Protein AF-A0A8C2K6Y1-F1 (afdb_monomer_lite)

Secondary structure (DSSP, 8-state):
-------------------SSS-TTHHHHHHIIIIIHHHHHHHHHHHHHT-S-PPPPP----TTSS--SS--SSTTSSS--

Foldseek 3Di:
DDDDDDPDPDPDPPPPPDDDDDDPPPVVVCCCVVPVVVVVVVVVVVCVVVVDDDDDDDDDPDPVPQDPPDFDPDDPSRDDD

Radius of gyration: 26.18 Å; chains: 1; bounding box: 53×30×61 Å

Organism: Cyprinus carpio (NCBI:txid7962)

Structure (mmCIF, N/CA/C/O backbone):
data_AF-A0A8C2K6Y1-F1
#
_entry.id   AF-A0A8C2K6Y1-F1
#
loop_
_atom_site.group_PDB
_atom_site.id
_atom_site.type_symbol
_atom_site.label_atom_id
_atom_site.label_alt_id
_atom_site.label_comp_id
_atom_site.label_asym_id
_atom_site.label_entity_id
_atom_site.label_seq_id
_atom_site.pdbx_PDB_ins_code
_atom_site.Cartn_x
_atom_site.Cartn_y
_atom_site.Cartn_z
_atom_site.occupancy
_atom_site.B_iso_or_equiv
_atom_site.auth_seq_id
_atom_site.auth_comp_id
_atom_site.auth_asym_id
_atom_site.auth_atom_id
_atom_site.pdbx_PDB_model_num
ATOM 1 N N . MET A 1 1 ? -44.900 6.840 -32.867 1.00 41.16 1 MET A N 1
ATOM 2 C CA . MET A 1 1 ? -43.956 6.092 -33.732 1.00 41.16 1 MET A CA 1
ATOM 3 C C . MET A 1 1 ? -42.546 6.610 -33.436 1.00 41.16 1 MET A C 1
ATOM 5 O O . MET A 1 1 ? -42.426 7.777 -33.101 1.00 41.16 1 MET A O 1
ATOM 9 N N . ALA A 1 2 ? -41.553 5.720 -33.400 1.00 45.31 2 ALA A N 1
ATOM 10 C CA . ALA A 1 2 ? -40.354 5.724 -32.543 1.00 45.31 2 ALA A CA 1
ATOM 11 C C . ALA A 1 2 ? -39.384 6.933 -32.600 1.00 45.31 2 ALA A C 1
ATOM 13 O O . ALA A 1 2 ? -39.149 7.518 -33.652 1.00 45.31 2 ALA A O 1
ATOM 14 N N . LEU A 1 3 ? -38.771 7.234 -31.44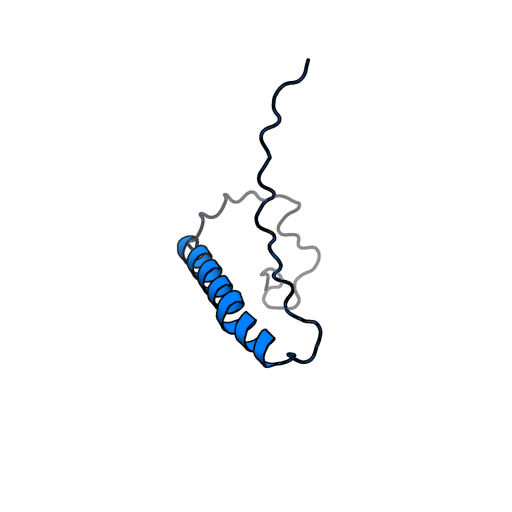4 1.00 54.56 3 LEU A N 1
ATOM 15 C CA . LEU A 1 3 ? -37.669 8.190 -31.247 1.00 54.56 3 LEU A CA 1
ATOM 16 C C . LEU A 1 3 ? -36.340 7.656 -31.830 1.00 54.56 3 LEU A C 1
ATOM 18 O O . LEU A 1 3 ? -36.107 6.446 -31.775 1.00 54.56 3 LEU A O 1
ATOM 22 N N . PRO A 1 4 ? -35.423 8.523 -32.305 1.00 54.75 4 PRO A N 1
ATOM 23 C CA . PRO A 1 4 ? -34.094 8.101 -32.736 1.00 54.75 4 PRO A CA 1
ATOM 24 C C . PRO A 1 4 ? -33.239 7.722 -31.519 1.00 54.75 4 PRO A C 1
ATOM 26 O O . PRO A 1 4 ? -32.884 8.564 -30.692 1.00 54.75 4 PRO A O 1
ATOM 29 N N . LEU A 1 5 ? -32.888 6.441 -31.404 1.00 59.22 5 LEU A N 1
ATOM 30 C CA . LEU A 1 5 ? -31.910 5.974 -30.425 1.00 59.22 5 LEU A CA 1
ATOM 31 C C . LEU A 1 5 ? -30.533 6.522 -30.818 1.00 59.22 5 LEU A C 1
ATOM 33 O O . LEU A 1 5 ? -29.957 6.121 -31.828 1.00 59.22 5 LEU A O 1
ATOM 37 N N . LYS A 1 6 ? -29.996 7.446 -30.012 1.00 56.28 6 LYS A N 1
ATOM 38 C CA . LYS A 1 6 ? -28.578 7.815 -30.067 1.00 56.28 6 LYS A CA 1
ATOM 39 C C . LYS A 1 6 ? -27.765 6.531 -29.916 1.00 56.28 6 LYS A C 1
ATOM 41 O O . LYS A 1 6 ? -27.884 5.846 -28.903 1.00 56.28 6 LYS A O 1
ATOM 46 N N . SER A 1 7 ? -26.953 6.215 -30.923 1.00 54.16 7 SER A N 1
ATOM 47 C CA . SER A 1 7 ? -25.944 5.163 -30.845 1.00 54.16 7 SER A CA 1
ATOM 48 C C . SER A 1 7 ? -25.028 5.466 -29.661 1.00 54.16 7 SER A C 1
ATOM 50 O O . SER A 1 7 ? -24.137 6.306 -29.762 1.00 54.16 7 SER A O 1
ATOM 52 N N . LEU A 1 8 ? -25.269 4.802 -28.530 1.00 62.59 8 LEU A N 1
ATOM 53 C CA . LEU A 1 8 ? -24.315 4.711 -27.434 1.00 62.59 8 LEU A CA 1
ATOM 54 C C . LEU A 1 8 ? -23.018 4.167 -28.032 1.00 62.59 8 LEU A C 1
ATOM 56 O O . LEU A 1 8 ? -22.966 3.020 -28.483 1.00 62.59 8 LEU A O 1
ATOM 60 N N . SER A 1 9 ? -21.993 5.018 -28.088 1.00 58.50 9 SER A N 1
ATOM 61 C CA . SER A 1 9 ? -20.632 4.603 -28.379 1.00 58.50 9 SER A CA 1
ATOM 62 C C . SER A 1 9 ? -20.288 3.493 -27.394 1.00 58.50 9 SER A C 1
ATOM 64 O O . SER A 1 9 ? -20.176 3.709 -26.187 1.00 58.50 9 SER A O 1
ATOM 66 N N . ARG A 1 10 ? -20.189 2.262 -27.901 1.00 59.28 10 ARG A N 1
ATOM 67 C CA . ARG A 1 10 ? -19.617 1.162 -27.130 1.00 59.28 10 ARG A CA 1
ATOM 68 C C . ARG A 1 10 ? -18.237 1.631 -26.700 1.00 59.28 10 ARG A C 1
ATOM 70 O O . ARG A 1 10 ? -17.431 2.022 -27.544 1.00 59.28 10 ARG A O 1
ATOM 77 N N . GLY A 1 11 ? -18.032 1.660 -25.385 1.00 54.06 11 GLY A N 1
ATOM 78 C CA . GLY A 1 11 ? -16.768 2.028 -24.773 1.00 54.06 11 GLY A CA 1
ATOM 79 C C . GLY A 1 11 ? -15.613 1.307 -25.456 1.00 54.06 11 GLY A C 1
ATOM 80 O O . GLY A 1 11 ? -15.753 0.162 -25.888 1.00 54.06 11 GLY A O 1
ATOM 81 N N . LEU A 1 12 ? -14.494 2.018 -25.581 1.00 54.31 12 LEU A N 1
ATOM 82 C CA . LEU A 1 12 ? -13.219 1.514 -26.073 1.00 54.31 12 LEU A CA 1
ATOM 83 C C . LEU A 1 12 ? -12.867 0.177 -25.399 1.00 54.31 12 LEU A C 1
ATOM 85 O O . LEU A 1 12 ? -12.257 0.131 -24.338 1.00 54.31 12 LEU A O 1
ATOM 89 N N . ALA A 1 13 ? -13.20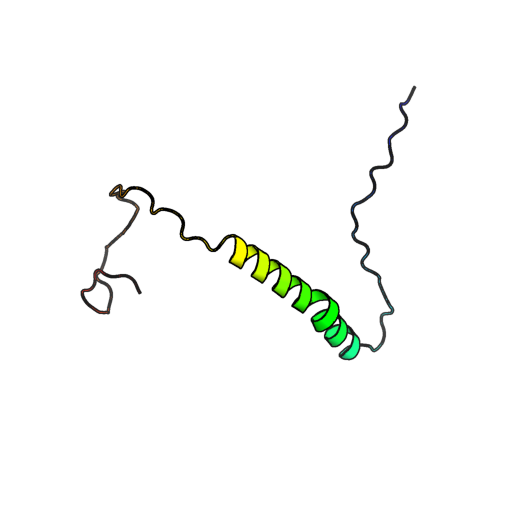8 -0.918 -26.060 1.00 57.62 13 ALA A N 1
ATOM 90 C CA . ALA A 1 13 ? -12.569 -2.208 -25.885 1.00 57.62 13 ALA A CA 1
ATOM 91 C C . ALA A 1 13 ? -12.107 -2.668 -27.271 1.00 57.62 13 ALA A C 1
ATOM 93 O O . ALA A 1 13 ? -12.600 -3.646 -27.826 1.00 57.62 13 ALA A O 1
ATOM 94 N N . SER A 1 14 ? -11.181 -1.909 -27.866 1.00 52.31 14 SER A N 1
ATOM 95 C CA . SER A 1 14 ? -10.449 -2.364 -29.047 1.00 52.31 14 SER A CA 1
ATOM 96 C C . SER A 1 14 ? -9.302 -3.253 -28.580 1.00 52.31 14 SER A C 1
ATOM 98 O O . SER A 1 14 ? -8.179 -2.799 -28.368 1.00 52.31 14 SER A O 1
ATOM 100 N N . ALA A 1 15 ? -9.591 -4.537 -28.373 1.00 57.50 15 ALA A N 1
ATOM 101 C CA . ALA A 1 15 ? -8.543 -5.541 -28.434 1.00 57.50 15 ALA A CA 1
ATOM 102 C C . ALA A 1 15 ? -8.169 -5.684 -29.913 1.00 57.50 15 ALA A C 1
ATOM 104 O O . ALA A 1 15 ? -8.835 -6.410 -30.651 1.00 57.50 15 ALA A O 1
ATOM 105 N N . ALA A 1 16 ? -7.141 -4.956 -30.359 1.00 50.31 16 ALA A N 1
ATOM 106 C CA . ALA A 1 16 ? -6.547 -5.166 -31.672 1.00 50.31 16 ALA A CA 1
ATOM 107 C C . ALA A 1 16 ? -6.009 -6.607 -31.727 1.00 50.31 16 ALA A C 1
ATOM 109 O O . ALA A 1 16 ? -4.931 -6.917 -31.221 1.00 50.31 16 ALA A O 1
ATOM 110 N N . LYS A 1 17 ? -6.820 -7.514 -32.276 1.00 52.75 17 LYS A N 1
ATOM 111 C CA . LYS A 1 17 ? -6.477 -8.912 -32.544 1.00 52.75 17 LYS A CA 1
ATOM 112 C C . LYS A 1 17 ? -5.511 -8.934 -33.737 1.00 52.75 17 LYS A C 1
ATOM 114 O O . LYS A 1 17 ? -5.944 -9.090 -34.871 1.00 52.75 17 LYS A O 1
ATOM 119 N N . GLY A 1 18 ? -4.221 -8.722 -33.478 1.00 49.19 18 GLY A N 1
ATOM 120 C CA . GLY A 1 18 ? -3.143 -9.053 -34.416 1.00 49.19 18 GLY A CA 1
ATOM 121 C C . GLY A 1 18 ? -2.860 -10.561 -34.410 1.00 49.19 18 GLY A C 1
ATOM 122 O O . GLY A 1 18 ? -3.003 -11.207 -33.373 1.00 49.19 18 GLY A O 1
ATOM 123 N N . GLU A 1 19 ? -2.519 -11.098 -35.579 1.00 46.97 19 GLU A N 1
ATOM 124 C CA . GLU A 1 19 ? -2.455 -12.512 -35.978 1.00 46.97 19 GLU A CA 1
ATOM 125 C C . GLU A 1 19 ? -1.988 -13.557 -34.944 1.00 46.97 19 GLU A C 1
ATOM 127 O O . GLU A 1 19 ? -0.984 -13.428 -34.243 1.00 46.97 19 GLU A O 1
ATOM 132 N N . HIS A 1 20 ? -2.722 -14.673 -34.930 1.00 52.09 20 HIS A N 1
ATOM 133 C CA . HIS A 1 20 ? -2.448 -15.901 -34.184 1.00 52.09 20 HIS A CA 1
ATOM 134 C C . HIS A 1 20 ? -1.372 -16.750 -34.886 1.00 52.09 20 HIS A C 1
ATOM 136 O O . HIS A 1 20 ? -1.667 -17.780 -35.488 1.00 52.09 20 HIS A O 1
ATOM 142 N N . GLY A 1 21 ? -0.105 -16.340 -34.803 1.00 49.38 21 GLY A N 1
ATOM 143 C CA . GLY A 1 21 ? 0.986 -17.169 -35.319 1.00 49.38 21 GLY A CA 1
ATOM 144 C C . GLY A 1 21 ? 2.378 -16.590 -35.098 1.00 49.38 21 GLY A C 1
ATOM 1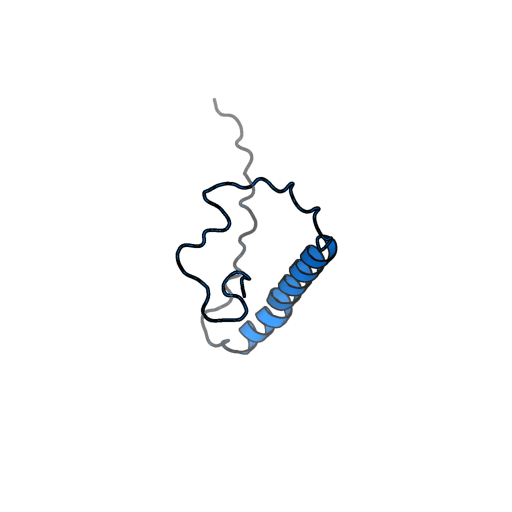45 O O . GLY A 1 21 ? 2.898 -15.887 -35.951 1.00 49.38 21 GLY A O 1
ATOM 146 N N . GLY A 1 22 ? 3.020 -16.922 -33.972 1.00 54.66 22 GLY A N 1
ATOM 147 C CA . GLY A 1 22 ? 4.490 -16.880 -33.886 1.00 54.66 22 GLY A CA 1
ATOM 148 C C . GLY A 1 22 ? 5.165 -15.637 -33.286 1.00 54.66 22 GLY A C 1
ATOM 149 O O . GLY A 1 22 ? 6.312 -15.363 -33.624 1.00 54.66 22 GLY A O 1
ATOM 150 N N . THR A 1 23 ? 4.540 -14.883 -32.372 1.00 58.44 23 THR A N 1
ATOM 151 C CA . THR A 1 23 ? 5.178 -13.684 -31.767 1.00 58.44 23 THR A CA 1
ATOM 152 C C . THR A 1 23 ? 5.192 -13.706 -30.233 1.00 58.44 23 THR A C 1
ATOM 154 O O . THR A 1 23 ? 4.696 -12.808 -29.560 1.00 58.44 23 THR A O 1
ATOM 157 N N . GLY A 1 24 ? 5.770 -14.757 -29.647 1.00 65.62 24 GLY A N 1
ATOM 158 C CA . GLY A 1 24 ? 5.684 -15.013 -28.201 1.00 65.62 24 GLY A CA 1
ATOM 159 C C . GLY A 1 24 ? 6.578 -14.159 -27.291 1.00 65.62 24 GLY A C 1
ATOM 160 O O . GLY A 1 24 ? 6.244 -13.981 -26.133 1.00 65.62 24 GLY A O 1
ATOM 161 N N . ALA A 1 25 ? 7.699 -13.604 -27.760 1.00 75.81 25 ALA A N 1
ATOM 162 C CA . ALA A 1 25 ? 8.612 -12.846 -26.882 1.00 75.81 25 ALA A CA 1
ATOM 163 C C . ALA A 1 25 ? 8.624 -11.343 -27.189 1.00 75.81 25 ALA A C 1
ATOM 165 O O . ALA A 1 25 ? 8.605 -10.508 -26.285 1.00 75.81 25 ALA A O 1
ATOM 166 N N . ARG A 1 26 ? 8.618 -10.978 -28.477 1.00 80.62 26 ARG A N 1
ATOM 167 C CA . ARG A 1 26 ? 8.708 -9.577 -28.912 1.00 80.62 26 ARG A CA 1
ATOM 168 C C . ARG A 1 26 ? 7.430 -8.786 -28.620 1.00 80.62 26 ARG A C 1
ATOM 170 O O . ARG A 1 26 ? 7.534 -7.657 -28.151 1.00 80.62 26 ARG A O 1
ATOM 177 N N . THR A 1 27 ? 6.253 -9.384 -28.820 1.00 86.94 27 THR A N 1
ATOM 178 C CA . THR A 1 27 ? 4.962 -8.765 -28.470 1.00 86.94 27 THR A CA 1
ATOM 179 C C . THR A 1 27 ? 4.846 -8.540 -26.970 1.00 86.94 27 THR A C 1
ATOM 181 O O . THR A 1 27 ? 4.498 -7.448 -26.540 1.00 86.94 27 THR A O 1
ATOM 184 N N . TRP A 1 28 ? 5.214 -9.530 -26.156 1.00 86.81 28 TRP A N 1
ATOM 185 C CA . TRP A 1 28 ? 5.156 -9.404 -24.700 1.00 86.81 28 TRP A CA 1
ATOM 186 C C . TRP A 1 28 ? 6.166 -8.396 -24.166 1.00 86.81 28 TRP A C 1
ATOM 188 O O . TRP A 1 28 ? 5.822 -7.590 -23.309 1.00 86.81 28 TRP A O 1
ATOM 198 N N . ARG A 1 29 ? 7.375 -8.344 -24.740 1.00 88.56 29 ARG A N 1
ATOM 199 C CA . ARG A 1 29 ? 8.343 -7.286 -24.433 1.00 88.56 29 ARG A CA 1
ATOM 200 C C . ARG A 1 29 ? 7.776 -5.903 -24.764 1.00 88.56 29 ARG A C 1
ATOM 202 O O . ARG A 1 29 ? 7.878 -5.002 -23.939 1.00 88.56 29 ARG A O 1
ATOM 209 N N . PHE A 1 30 ? 7.158 -5.739 -25.934 1.00 92.38 30 PHE A N 1
ATOM 210 C CA . PHE A 1 30 ? 6.523 -4.477 -26.310 1.00 92.38 30 PHE A CA 1
ATOM 211 C C . PHE A 1 30 ? 5.394 -4.099 -25.346 1.00 92.38 30 PHE A C 1
ATOM 213 O O . PHE A 1 30 ? 5.395 -2.984 -24.843 1.00 92.38 30 PHE A O 1
ATOM 220 N N . LEU A 1 31 ? 4.489 -5.022 -25.012 1.00 92.31 31 LEU A N 1
ATOM 221 C CA . LEU A 1 31 ? 3.400 -4.765 -24.065 1.00 92.31 31 LEU A CA 1
ATOM 222 C C . LEU A 1 31 ? 3.918 -4.395 -22.669 1.00 92.31 31 LEU A C 1
ATOM 224 O O . LEU A 1 31 ? 3.399 -3.468 -22.049 1.00 92.31 31 LEU A O 1
ATOM 228 N N . THR A 1 32 ? 4.974 -5.048 -22.183 1.00 92.62 32 THR A N 1
ATOM 229 C CA . THR A 1 32 ? 5.569 -4.700 -20.887 1.00 92.62 32 THR A CA 1
ATOM 230 C C . THR A 1 32 ? 6.097 -3.265 -20.880 1.00 92.62 32 THR A C 1
ATOM 232 O O . THR A 1 32 ? 5.781 -2.503 -19.968 1.00 92.62 32 THR A O 1
ATOM 235 N N . PHE A 1 33 ? 6.861 -2.865 -21.901 1.00 95.31 33 PHE A N 1
ATOM 236 C CA . PHE A 1 33 ? 7.479 -1.535 -21.937 1.00 95.31 33 PHE A CA 1
ATOM 237 C C . PHE A 1 33 ? 6.529 -0.417 -22.381 1.00 95.31 33 PHE A C 1
ATOM 239 O O . PHE A 1 33 ? 6.643 0.698 -21.883 1.00 95.31 33 PHE A O 1
ATOM 246 N N . ALA A 1 34 ? 5.597 -0.692 -23.292 1.00 93.12 34 ALA A N 1
ATOM 247 C CA . ALA A 1 34 ? 4.694 0.313 -23.852 1.00 93.12 34 ALA A CA 1
ATOM 248 C C . ALA A 1 34 ? 3.386 0.462 -23.064 1.00 93.12 34 ALA A C 1
ATOM 250 O O . ALA A 1 34 ? 2.738 1.499 -23.174 1.00 93.12 34 ALA A O 1
ATOM 251 N N . LEU A 1 35 ? 2.989 -0.546 -22.278 1.00 92.75 35 LEU A N 1
ATOM 252 C CA . LEU A 1 35 ? 1.718 -0.533 -21.553 1.00 92.75 35 LEU A CA 1
ATOM 253 C C . LEU A 1 35 ? 1.886 -0.782 -20.054 1.00 92.75 35 LEU A C 1
ATOM 255 O O . LEU A 1 35 ? 1.461 0.054 -19.256 1.00 92.75 35 LEU A O 1
ATOM 259 N N . ALA A 1 36 ? 2.508 -1.894 -19.653 1.00 96.19 36 ALA A N 1
ATOM 260 C CA . ALA A 1 36 ? 2.553 -2.273 -18.239 1.00 96.19 36 ALA A CA 1
ATOM 261 C C . ALA A 1 36 ? 3.365 -1.275 -17.397 1.00 96.19 36 ALA A C 1
ATOM 263 O O . ALA A 1 36 ? 2.855 -0.752 -16.408 1.00 96.19 36 ALA A O 1
ATOM 264 N N . LEU A 1 37 ? 4.597 -0.956 -17.808 1.00 97.06 37 LEU A N 1
ATOM 265 C CA . LEU A 1 37 ? 5.453 -0.020 -17.074 1.00 97.06 37 LEU A CA 1
ATOM 266 C C . LEU A 1 37 ? 4.887 1.411 -17.036 1.00 97.06 37 LEU A C 1
ATOM 268 O O . LEU A 1 37 ? 4.855 1.981 -15.944 1.00 97.06 37 LEU A O 1
ATOM 272 N N . PRO A 1 38 ? 4.362 1.986 -18.139 1.00 97.31 38 PRO A N 1
ATOM 273 C CA . PRO A 1 38 ? 3.660 3.267 -18.079 1.00 97.31 38 PRO A CA 1
ATOM 274 C C . PRO A 1 38 ? 2.450 3.243 -17.141 1.00 97.31 38 PRO A C 1
ATOM 276 O O . PRO A 1 38 ? 2.247 4.187 -16.382 1.00 97.31 38 PRO A O 1
ATOM 279 N N . SER A 1 39 ? 1.681 2.150 -17.124 1.00 95.69 39 SER A N 1
ATOM 280 C CA . SER A 1 39 ? 0.534 2.013 -16.216 1.00 95.69 39 SER A CA 1
ATOM 281 C C . SER A 1 39 ? 0.970 1.995 -14.749 1.00 95.69 39 SER A C 1
ATOM 283 O O . SER A 1 39 ? 0.406 2.717 -13.928 1.00 95.69 39 SER A O 1
ATOM 285 N N . VAL A 1 40 ? 2.019 1.234 -14.415 1.0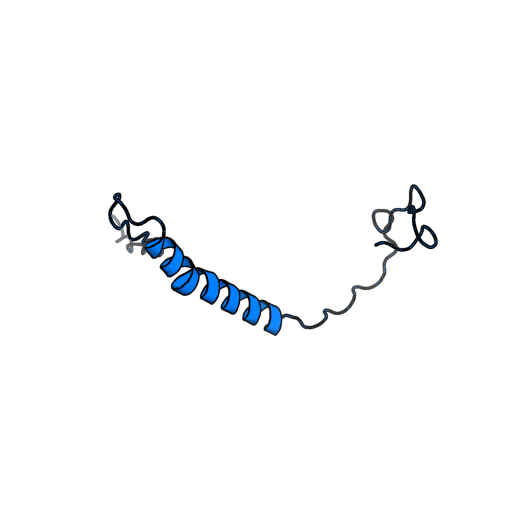0 98.19 40 VAL A N 1
ATOM 286 C CA . VAL A 1 40 ? 2.594 1.206 -13.060 1.00 98.19 40 VAL A CA 1
ATOM 287 C C . VAL A 1 40 ? 3.126 2.582 -12.668 1.00 98.19 40 VAL A C 1
ATOM 289 O O . VAL A 1 40 ? 2.885 3.021 -11.544 1.00 98.19 40 VAL A O 1
ATOM 292 N N . ALA A 1 41 ? 3.792 3.294 -13.580 1.00 97.88 41 ALA A N 1
ATOM 293 C CA . ALA A 1 41 ? 4.27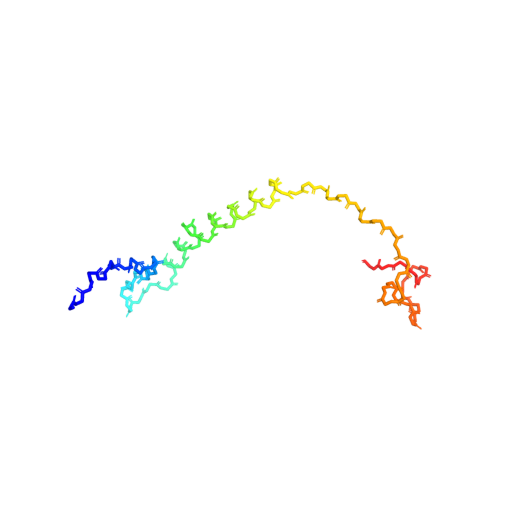3 4.649 -13.325 1.00 97.88 41 ALA A CA 1
ATOM 294 C C . ALA A 1 41 ? 3.115 5.609 -13.000 1.00 97.88 41 ALA A C 1
ATOM 296 O O . ALA A 1 41 ? 3.200 6.354 -12.023 1.00 97.88 41 ALA A O 1
ATOM 297 N N . LEU A 1 42 ? 2.002 5.540 -13.740 1.00 97.94 42 LEU A N 1
ATOM 298 C CA . LEU A 1 42 ? 0.807 6.346 -13.464 1.00 97.94 42 LEU A CA 1
ATOM 299 C C . LEU A 1 42 ? 0.187 6.017 -12.099 1.00 97.94 42 LEU A C 1
ATOM 301 O O . LEU A 1 42 ? -0.117 6.930 -11.331 1.00 97.94 42 LEU A O 1
ATOM 305 N N . CYS A 1 43 ? 0.034 4.734 -11.761 1.00 97.38 43 CYS A N 1
ATOM 306 C CA . CYS A 1 43 ? -0.478 4.314 -10.451 1.00 97.38 43 CYS A CA 1
ATOM 307 C C . CYS A 1 43 ? 0.460 4.713 -9.304 1.00 97.38 43 CYS A C 1
ATOM 309 O O . CYS A 1 43 ? -0.005 5.090 -8.227 1.00 97.38 43 CYS A O 1
ATOM 311 N N . THR A 1 44 ? 1.772 4.671 -9.542 1.00 98.00 44 THR A N 1
ATOM 312 C CA . THR A 1 44 ? 2.786 5.101 -8.573 1.00 98.00 44 THR A CA 1
ATOM 313 C C . THR A 1 44 ? 2.685 6.601 -8.336 1.00 98.00 44 THR A C 1
ATOM 315 O O . THR A 1 44 ? 2.602 7.026 -7.187 1.00 98.00 44 THR A O 1
ATOM 318 N N . LEU A 1 45 ? 2.603 7.401 -9.403 1.00 97.81 45 LEU A N 1
ATOM 319 C CA . LEU A 1 45 ? 2.425 8.849 -9.308 1.00 97.81 45 LEU A CA 1
ATOM 320 C C . LEU A 1 45 ? 1.111 9.209 -8.600 1.00 97.81 45 LEU A C 1
ATOM 322 O O . LEU A 1 45 ? 1.100 10.074 -7.728 1.00 97.81 45 LEU A O 1
ATOM 326 N N . ASN A 1 46 ? 0.013 8.525 -8.930 1.00 97.56 46 ASN A N 1
ATOM 327 C CA . ASN A 1 46 ? -1.279 8.733 -8.280 1.00 97.56 46 ASN A CA 1
ATOM 328 C C . ASN A 1 46 ? -1.224 8.418 -6.776 1.00 97.56 46 ASN A C 1
ATOM 330 O O . ASN A 1 46 ? -1.674 9.231 -5.970 1.00 97.56 46 ASN A O 1
ATOM 334 N N . SER A 1 47 ? -0.639 7.278 -6.403 1.00 96.62 47 SER A N 1
ATOM 335 C CA . SER A 1 47 ? -0.486 6.875 -5.000 1.00 96.62 47 SER A CA 1
ATOM 336 C C . SER A 1 47 ? 0.436 7.828 -4.246 1.00 96.62 47 SER A C 1
ATOM 338 O O . SER A 1 47 ? 0.140 8.193 -3.113 1.00 96.62 47 SER A O 1
ATOM 340 N N . TRP A 1 48 ? 1.521 8.277 -4.882 1.00 96.38 48 TRP A N 1
ATOM 341 C CA . TRP A 1 48 ? 2.452 9.244 -4.308 1.00 96.38 48 TRP A CA 1
ATOM 342 C C . TRP A 1 48 ? 1.784 10.598 -4.059 1.00 96.38 48 TRP A C 1
ATOM 344 O O . TRP A 1 48 ? 1.919 11.150 -2.970 1.00 96.38 48 TRP A O 1
ATOM 354 N N . LEU A 1 49 ? 0.976 11.085 -5.003 1.00 96.12 49 LEU A N 1
ATOM 355 C CA . LEU A 1 49 ? 0.217 12.326 -4.835 1.00 96.12 49 LEU A CA 1
ATOM 356 C C . LEU A 1 49 ? -0.783 12.251 -3.666 1.00 96.12 49 LEU A C 1
ATOM 358 O O . LEU A 1 49 ? -1.016 13.246 -2.988 1.00 96.12 49 LEU A O 1
ATOM 362 N N . HIS A 1 50 ? -1.337 11.065 -3.400 1.00 93.44 50 HIS A N 1
ATOM 363 C CA . HIS A 1 50 ? -2.285 10.823 -2.306 1.00 93.44 50 HIS A CA 1
ATOM 364 C C . HIS A 1 50 ? -1.645 10.153 -1.078 1.00 93.44 50 HIS A C 1
ATOM 366 O O . HIS A 1 50 ? -2.364 9.648 -0.214 1.00 93.44 50 HIS A O 1
ATOM 372 N N . SER A 1 51 ? -0.312 10.146 -0.980 1.00 90.81 51 SER A N 1
ATOM 373 C CA . SER A 1 51 ? 0.433 9.443 0.079 1.00 90.81 51 SER A CA 1
ATOM 374 C C . SER A 1 51 ? 0.408 10.140 1.440 1.00 90.81 51 SER A C 1
ATOM 376 O O . SER A 1 51 ? 0.919 9.591 2.415 1.00 90.81 51 SER A O 1
ATOM 378 N N . GLY A 1 52 ? -0.187 11.334 1.518 1.00 92.50 52 GLY A N 1
ATOM 379 C CA . GLY A 1 52 ? -0.285 12.103 2.752 1.00 92.50 52 GLY A CA 1
ATOM 380 C C . GLY A 1 52 ? -0.850 11.266 3.899 1.00 92.50 52 GLY A C 1
ATOM 381 O O . GLY A 1 52 ? -1.878 10.596 3.751 1.00 92.50 52 GLY A O 1
ATOM 382 N N . HIS A 1 53 ? -0.171 11.309 5.049 1.00 91.00 53 HIS A N 1
ATOM 383 C CA . HIS A 1 53 ? -0.637 10.635 6.254 1.00 91.00 53 HIS A CA 1
ATOM 384 C C . HIS A 1 53 ? -2.026 11.156 6.612 1.00 91.00 53 HIS A C 1
ATOM 386 O O . HIS A 1 53 ? -2.212 12.336 6.903 1.00 91.00 53 HIS A O 1
ATOM 392 N N . ARG A 1 54 ? -3.015 10.263 6.555 1.00 91.56 54 ARG A N 1
ATOM 393 C CA . ARG A 1 54 ? -4.369 10.584 6.995 1.00 91.56 54 ARG A CA 1
ATOM 394 C C . ARG A 1 54 ? -4.385 10.681 8.509 1.00 91.56 54 ARG A C 1
ATOM 396 O O . ARG A 1 54 ? -3.726 9.894 9.189 1.00 91.56 54 ARG A O 1
ATOM 403 N N . GLU A 1 55 ? -5.179 11.618 9.009 1.00 94.19 55 GLU A N 1
ATOM 404 C CA . GLU A 1 55 ? -5.359 11.786 10.442 1.00 94.19 55 GLU A CA 1
ATOM 405 C C . GLU A 1 55 ? -5.860 10.499 11.087 1.00 94.19 55 GLU A C 1
ATOM 407 O O . GLU A 1 55 ? -6.737 9.797 10.564 1.00 94.19 55 GLU A O 1
ATOM 412 N N . ARG A 1 56 ? -5.271 10.176 12.238 1.00 94.56 56 ARG A N 1
ATOM 413 C CA . ARG A 1 56 ? -5.631 8.969 12.973 1.00 94.56 56 ARG A CA 1
ATOM 414 C C . ARG A 1 56 ? -7.066 9.124 13.496 1.00 94.56 56 ARG A C 1
ATOM 416 O O . ARG A 1 56 ? -7.347 10.102 14.189 1.00 94.56 56 ARG A O 1
ATOM 423 N N . PRO A 1 57 ? -7.969 8.156 13.248 1.00 95.69 57 PRO A N 1
ATOM 424 C CA . PRO A 1 57 ? -9.314 8.217 13.803 1.00 95.69 57 PRO A CA 1
ATOM 425 C C . PRO A 1 57 ? -9.269 8.185 15.334 1.00 95.69 57 PRO A C 1
ATOM 427 O O . PRO A 1 57 ? -8.397 7.541 15.932 1.00 95.69 57 PRO A O 1
ATOM 430 N N . ALA A 1 58 ? -10.238 8.852 15.966 1.00 95.56 58 ALA A N 1
ATOM 431 C CA . ALA A 1 58 ? -10.360 8.882 17.417 1.00 95.56 58 ALA A CA 1
ATOM 432 C C . ALA A 1 58 ? -10.392 7.459 17.996 1.00 95.56 58 ALA A C 1
ATOM 434 O O . ALA A 1 58 ? -11.021 6.542 17.458 1.00 95.56 58 ALA A O 1
ATOM 435 N N . PHE A 1 59 ? -9.685 7.262 19.106 1.00 96.81 59 PHE A N 1
ATOM 436 C CA . PHE A 1 59 ? -9.635 5.960 19.747 1.00 96.81 59 PHE A CA 1
ATOM 437 C C . PHE A 1 59 ? -10.937 5.693 20.505 1.00 96.81 59 PHE A C 1
ATOM 439 O O . PHE A 1 59 ? -11.224 6.337 21.508 1.00 96.81 59 PHE A O 1
ATOM 446 N N . ILE A 1 60 ? -11.690 4.697 20.043 1.00 96.94 60 ILE A N 1
ATOM 447 C CA . ILE A 1 60 ? -12.840 4.133 20.754 1.00 96.94 60 ILE A CA 1
ATOM 448 C C . ILE A 1 60 ? -12.518 2.661 21.038 1.00 96.94 60 ILE A C 1
ATOM 450 O O . ILE A 1 60 ? -12.172 1.945 20.087 1.00 96.94 60 ILE A O 1
ATOM 454 N N . PRO A 1 61 ? -12.569 2.186 22.299 1.00 95.94 61 PRO A N 1
ATOM 455 C CA . PRO A 1 61 ? -12.208 0.819 22.676 1.00 95.94 61 PRO A CA 1
ATOM 456 C C . PRO A 1 61 ? -13.320 -0.177 22.312 1.00 95.94 61 PRO A C 1
ATOM 458 O O . PRO A 1 61 ? -13.942 -0.795 23.168 1.00 95.94 61 PRO A O 1
ATOM 461 N N . TYR A 1 62 ? -13.584 -0.333 21.016 1.00 97.06 62 TYR A N 1
ATOM 462 C CA . TYR A 1 62 ? -14.540 -1.314 20.521 1.00 97.06 62 TYR A CA 1
ATOM 463 C C . TYR A 1 62 ? -14.128 -2.738 20.914 1.00 97.06 62 TYR A C 1
ATOM 465 O O . TYR A 1 62 ? -13.018 -3.162 20.604 1.00 97.06 62 TYR A O 1
ATOM 473 N N . HIS A 1 63 ? -15.050 -3.493 21.517 1.00 96.00 63 HIS A N 1
ATOM 474 C CA . HIS A 1 63 ? -14.813 -4.869 21.978 1.00 96.00 63 HIS A CA 1
ATOM 475 C C . HIS A 1 63 ? -14.445 -5.857 20.861 1.00 96.00 63 HIS A C 1
ATOM 477 O O . HIS A 1 63 ? -13.786 -6.859 21.114 1.00 96.00 63 HIS A O 1
ATOM 483 N N . HIS A 1 64 ? -14.860 -5.579 19.623 1.00 96.06 64 HIS A N 1
ATOM 484 C CA . HIS A 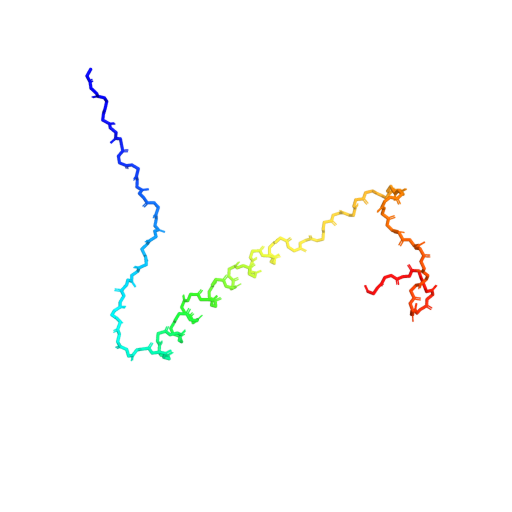1 64 ? -14.535 -6.403 18.457 1.00 96.06 64 HIS A CA 1
ATOM 485 C C . HIS A 1 64 ? -13.193 -6.022 17.803 1.00 96.06 64 HIS A C 1
ATOM 487 O O . HIS A 1 64 ? -12.772 -6.666 16.846 1.00 96.06 64 HIS A O 1
ATOM 493 N N . LEU A 1 65 ? -12.515 -4.976 18.289 1.00 96.38 65 LEU A N 1
ATOM 494 C CA . LEU A 1 65 ? -11.192 -4.559 17.822 1.00 96.38 65 LEU A CA 1
ATOM 495 C C . LEU A 1 65 ? -10.131 -4.856 18.884 1.00 96.38 65 LEU A C 1
ATOM 497 O O . LEU A 1 65 ? -10.432 -4.989 20.064 1.00 96.38 65 LEU A O 1
ATOM 501 N N . ARG A 1 66 ? -8.860 -4.907 18.464 1.00 94.12 66 ARG A N 1
ATOM 502 C CA . ARG A 1 66 ? -7.701 -5.196 19.340 1.00 94.12 66 ARG A CA 1
ATOM 503 C C . ARG A 1 66 ? -7.895 -6.454 20.199 1.00 94.12 66 ARG A C 1
ATOM 505 O O . ARG A 1 66 ? -7.537 -6.481 21.370 1.00 94.12 66 ARG A O 1
ATOM 512 N N . ILE A 1 67 ? -8.447 -7.504 19.595 1.00 96.00 67 ILE A N 1
ATOM 513 C CA . ILE A 1 67 ? -8.712 -8.777 20.266 1.00 96.00 67 ILE A CA 1
ATOM 514 C C . ILE A 1 67 ? -7.397 -9.377 20.787 1.00 96.00 67 ILE A C 1
ATOM 516 O O . ILE A 1 67 ? -6.380 -9.404 20.082 1.00 96.00 67 ILE A O 1
ATOM 520 N N . ARG A 1 68 ? -7.429 -9.861 22.030 1.00 95.50 68 ARG A N 1
ATOM 521 C CA . ARG A 1 68 ? -6.338 -10.581 22.698 1.00 95.50 68 ARG A CA 1
ATOM 522 C C . ARG A 1 68 ? -6.918 -11.796 23.423 1.00 95.50 68 ARG A C 1
ATOM 524 O O . ARG A 1 68 ? -7.335 -11.695 24.568 1.00 95.50 68 ARG A O 1
ATOM 531 N N . THR A 1 69 ? -6.984 -12.935 22.737 1.00 96.44 69 THR A N 1
ATOM 532 C CA . THR A 1 69 ? -7.406 -14.220 23.335 1.00 96.44 69 THR A CA 1
ATOM 533 C C . THR A 1 69 ? -6.222 -15.034 23.853 1.00 96.44 69 THR A C 1
ATOM 535 O O . THR A 1 69 ? -6.346 -15.747 24.841 1.00 96.44 69 THR A O 1
ATOM 538 N N . LYS A 1 70 ? -5.061 -14.906 23.203 1.00 96.00 70 LYS A N 1
ATOM 539 C CA . LYS A 1 70 ? -3.779 -15.489 23.606 1.00 96.00 70 LYS A CA 1
ATOM 540 C C . LYS A 1 70 ? -2.670 -14.453 23.369 1.00 96.00 70 LYS A C 1
ATOM 542 O O . LYS A 1 70 ? -2.734 -13.762 22.349 1.00 96.00 70 LYS A O 1
ATOM 547 N N . PRO A 1 71 ? -1.652 -14.357 24.246 1.00 95.25 71 PRO A N 1
ATOM 548 C CA . PRO A 1 71 ? -0.484 -13.520 23.990 1.00 95.25 71 PRO A CA 1
ATOM 549 C C . PRO A 1 71 ? 0.239 -13.920 22.697 1.00 95.25 71 PRO A C 1
ATOM 551 O O . PRO A 1 71 ? 0.334 -15.117 22.370 1.00 95.25 71 PRO A O 1
ATOM 554 N N . PHE A 1 72 ? 0.765 -12.923 21.980 1.00 96.62 72 PHE A N 1
ATOM 555 C CA . PHE A 1 72 ? 1.643 -13.159 20.833 1.00 96.62 72 PHE A CA 1
ATOM 556 C C . PHE A 1 72 ? 2.924 -13.883 21.261 1.00 96.62 72 PHE A C 1
ATOM 558 O O . PHE A 1 72 ? 3.358 -13.792 22.406 1.00 96.62 72 PHE A O 1
ATOM 565 N N . SER A 1 73 ? 3.534 -14.611 20.328 1.00 97.12 73 SER A N 1
ATOM 566 C CA . SER A 1 73 ? 4.735 -15.416 20.590 1.00 97.12 73 SER A CA 1
ATOM 567 C C . SER A 1 73 ? 6.043 -14.607 20.540 1.00 97.12 73 SER A C 1
ATOM 569 O O . SER A 1 73 ? 7.111 -15.200 20.426 1.00 97.12 73 SER A O 1
ATOM 571 N N . TRP A 1 74 ? 5.980 -13.273 20.576 1.00 95.31 74 TRP A N 1
ATOM 572 C CA . TRP A 1 74 ? 7.140 -12.378 20.523 1.00 95.31 74 TRP A CA 1
ATOM 573 C C . TRP A 1 74 ? 6.954 -11.167 21.440 1.00 95.31 74 TRP A C 1
ATOM 575 O O . TRP A 1 74 ? 5.832 -10.818 21.817 1.00 95.31 74 TRP A O 1
ATOM 585 N N . GLY A 1 75 ? 8.070 -10.505 21.750 1.00 94.69 75 GLY A N 1
ATOM 586 C CA . GLY A 1 75 ? 8.088 -9.274 22.536 1.00 94.69 75 GLY A CA 1
ATOM 587 C C . GLY A 1 75 ? 7.374 -9.431 23.878 1.00 94.69 75 GLY A C 1
ATOM 588 O O . GLY A 1 75 ? 7.623 -10.379 24.618 1.00 94.69 75 GLY A O 1
ATOM 589 N N . ASP A 1 76 ? 6.474 -8.496 24.169 1.00 95.62 76 ASP A N 1
ATOM 590 C CA . ASP A 1 76 ? 5.657 -8.455 25.387 1.00 95.62 76 ASP A CA 1
ATOM 591 C C . ASP A 1 76 ? 4.310 -9.193 25.257 1.00 95.62 76 ASP A C 1
ATOM 593 O O . ASP A 1 76 ? 3.473 -9.140 26.158 1.00 95.62 76 ASP A O 1
ATOM 597 N N . GLY A 1 77 ? 4.063 -9.847 24.120 1.00 95.69 77 GLY A N 1
ATOM 598 C CA . GLY A 1 77 ? 2.816 -10.554 23.847 1.00 95.69 77 GLY A CA 1
ATOM 599 C C . GLY A 1 77 ? 1.608 -9.661 23.532 1.00 95.69 77 GLY A C 1
ATOM 600 O O . GLY A 1 77 ? 0.531 -10.212 23.285 1.00 95.69 77 GLY A O 1
ATOM 601 N N . ASN A 1 78 ? 1.751 -8.326 23.499 1.00 95.50 78 ASN A N 1
ATOM 602 C CA . ASN A 1 78 ? 0.644 -7.382 23.287 1.00 95.50 78 ASN A CA 1
ATOM 603 C C . ASN A 1 78 ? 0.818 -6.449 22.067 1.00 95.50 78 ASN A C 1
ATOM 605 O O . ASN A 1 78 ? -0.171 -5.876 21.593 1.00 95.50 78 ASN A O 1
ATOM 609 N N . HIS A 1 79 ? 2.022 -6.341 21.503 1.00 95.75 79 HIS A N 1
ATOM 610 C CA . HIS A 1 79 ? 2.283 -5.587 20.269 1.00 95.75 79 HIS A CA 1
ATOM 611 C C . HIS A 1 79 ? 2.184 -6.473 19.016 1.00 95.75 79 HIS A C 1
ATOM 613 O O . HIS A 1 79 ? 2.756 -7.560 18.957 1.00 95.75 79 HIS A O 1
ATOM 619 N N . THR A 1 80 ? 1.434 -6.012 18.009 1.00 94.19 80 THR A N 1
ATOM 620 C CA . THR A 1 80 ? 1.311 -6.689 16.703 1.00 94.19 80 THR A CA 1
ATOM 621 C C . THR A 1 80 ? 2.620 -6.600 15.910 1.00 94.19 80 THR A C 1
ATOM 623 O O . THR A 1 80 ? 3.400 -5.683 16.156 1.00 94.19 80 THR A O 1
ATOM 626 N N . PHE A 1 81 ? 2.849 -7.547 14.989 1.00 90.75 81 PHE A N 1
ATOM 627 C CA . PHE A 1 81 ? 4.000 -7.553 14.073 1.00 90.75 81 PHE A CA 1
ATOM 628 C C . PHE A 1 81 ? 3.959 -6.364 13.105 1.00 90.75 81 PHE A C 1
ATOM 630 O O . PHE A 1 81 ? 2.828 -5.948 12.754 1.00 90.75 81 PHE A O 1
#

pLDDT: mean 82.44, std 18.85, range [41.16, 98.19]

InterPro domains:
  IPR001349 Cytochrome c oxidase, subunit VIa [PF02046] (15-81)
  IPR001349 Cytochrome c oxidase, subunit VIa [PIRSF000277] (2-81)
  IPR001349 Cytochrome c oxidase, subunit VIa [PTHR11504] (13-80)
  IPR036418 Cytochrome c oxidase, subunit VIa superfamily [G3DSA:4.10.95.10] (13-81)
  IPR036418 Cytochrome c oxidase, subunit VIa superfamily [SSF81411] (15-81)

Sequence (81 aa):
MALPLKSLSRGLASAAKGEHGGTGARTWRFLTFALALPSVALCTLNSWLHSGHRERPAFIPYHHLRIRTKPFSWGDGNHTF